Protein AF-A0AAN8TCE4-F1 (afdb_monomer)

Sequence (104 aa):
MNLKNVSIKIESEDQALIMLCSLSEFDDTFVDTFLYGKYNISLDDVSNALKYEELKKIFSNSRTEGKGVVSRGKTQHTNFNIKKRFNVRSKSKARKYNCYECGE

pLDDT: mean 71.5, std 16.47, range [39.03, 93.19]

Nearest PDB structures (foldseek):
  8aow-assembly1_G  TM=4.450E-01  e=8.379E+00  Chikungunya virus strain S27-African prototype
  8iyj-assembly1_J  TM=3.451E-01  e=5.628E+00  Mus musculus
  8iyj-assembly1_N  TM=3.685E-01  e=8.379E+00  Mus musculus

Structure (mmCIF, N/CA/C/O backbone):
data_AF-A0AAN8TCE4-F1
#
_entry.id   AF-A0AAN8TCE4-F1
#
loop_
_atom_site.group_PDB
_atom_site.id
_atom_site.type_symbol
_atom_site.label_atom_id
_atom_site.label_alt_id
_atom_site.label_comp_id
_atom_site.label_asym_id
_atom_site.label_entity_id
_atom_site.label_seq_id
_atom_site.pdbx_PDB_ins_code
_atom_site.Cartn_x
_atom_site.Cartn_y
_atom_site.Cartn_z
_atom_site.occupancy
_atom_site.B_iso_or_equiv
_atom_site.auth_seq_id
_atom_site.auth_comp_id
_atom_site.auth_asym_id
_atom_site.auth_atom_id
_atom_site.pdbx_PDB_model_num
ATOM 1 N N . MET A 1 1 ? -24.948 19.433 17.441 1.00 48.53 1 MET A N 1
ATOM 2 C CA . MET A 1 1 ? -24.639 18.242 18.262 1.00 48.53 1 MET A CA 1
ATOM 3 C C . MET A 1 1 ? -23.136 18.229 18.510 1.00 48.53 1 MET A C 1
ATOM 5 O O . MET A 1 1 ? -22.388 18.263 17.545 1.00 48.53 1 MET A O 1
ATOM 9 N N . ASN A 1 2 ? -22.690 18.293 19.769 1.00 50.78 2 ASN A N 1
ATOM 10 C CA . ASN A 1 2 ? -21.263 18.290 20.114 1.00 50.78 2 ASN A CA 1
ATOM 11 C C . ASN A 1 2 ? -20.758 16.841 20.166 1.00 50.78 2 ASN A C 1
ATOM 13 O O . ASN A 1 2 ? -21.037 16.130 21.124 1.00 50.78 2 ASN A O 1
ATOM 17 N N . LEU A 1 3 ? -20.000 16.419 19.153 1.00 66.50 3 LEU A N 1
ATOM 18 C CA . LEU A 1 3 ? -19.376 15.086 19.069 1.00 66.50 3 LEU A CA 1
ATOM 19 C C . LEU A 1 3 ? -18.080 14.969 19.897 1.00 66.50 3 LEU A C 1
ATOM 21 O O . LEU A 1 3 ? -17.369 13.974 19.814 1.00 66.50 3 LEU A O 1
ATOM 25 N N . LYS A 1 4 ? -17.775 15.985 20.714 1.00 62.81 4 LYS A N 1
ATOM 26 C CA . LYS A 1 4 ? -16.487 16.186 21.398 1.00 62.81 4 LYS A CA 1
ATOM 27 C C . LYS A 1 4 ? -16.080 15.051 22.355 1.00 62.81 4 LYS A C 1
ATOM 29 O O . LYS A 1 4 ? -14.905 14.952 22.681 1.00 62.81 4 LYS A O 1
ATOM 34 N N . ASN A 1 5 ? -17.028 14.206 22.774 1.00 64.62 5 ASN A N 1
ATOM 35 C CA . ASN A 1 5 ? -16.818 13.151 23.771 1.00 64.62 5 ASN A CA 1
ATOM 36 C C . ASN A 1 5 ? -17.184 11.739 23.275 1.00 64.62 5 ASN A C 1
ATOM 38 O O . ASN A 1 5 ? -17.331 10.835 24.095 1.00 64.62 5 ASN A O 1
ATOM 42 N N . VAL A 1 6 ? -17.351 11.519 21.966 1.00 70.25 6 VAL A N 1
ATOM 43 C CA . VAL A 1 6 ? -17.539 10.150 21.465 1.00 70.25 6 VAL A CA 1
ATOM 44 C C . VAL A 1 6 ? -16.159 9.509 21.331 1.00 70.25 6 VAL A C 1
ATOM 46 O O . VAL A 1 6 ? -15.423 9.773 20.385 1.00 70.25 6 VAL A O 1
ATOM 49 N N . SER A 1 7 ? -15.782 8.694 22.313 1.00 67.06 7 SER A N 1
ATOM 50 C CA . SER A 1 7 ? -14.561 7.887 22.295 1.00 67.06 7 SER A CA 1
ATOM 51 C C . SER A 1 7 ? -14.715 6.712 21.324 1.00 67.06 7 SER A C 1
ATOM 53 O O . SER A 1 7 ? -14.913 5.566 21.723 1.00 67.06 7 SER A O 1
ATOM 55 N N . ILE A 1 8 ? -14.644 7.005 20.025 1.00 78.06 8 ILE A N 1
ATOM 56 C CA . ILE A 1 8 ? -14.629 5.987 18.973 1.00 78.06 8 ILE A CA 1
ATOM 57 C C . ILE A 1 8 ? -13.217 5.409 18.905 1.00 78.06 8 ILE A C 1
ATOM 59 O O . ILE A 1 8 ? -12.256 6.119 18.611 1.00 78.06 8 ILE A O 1
ATOM 63 N N . LYS A 1 9 ? -13.086 4.115 19.199 1.00 83.81 9 LYS A N 1
ATOM 64 C CA . LYS A 1 9 ? -11.861 3.367 18.915 1.00 83.81 9 LYS A CA 1
ATOM 65 C C . LYS A 1 9 ? -11.889 3.003 17.436 1.00 83.81 9 LYS A C 1
ATOM 67 O O . LYS A 1 9 ? -12.734 2.216 17.030 1.00 83.81 9 LYS A O 1
ATOM 72 N N . ILE A 1 10 ? -11.006 3.615 16.659 1.00 85.44 10 ILE A N 1
ATOM 73 C CA . ILE A 1 10 ? -10.811 3.296 15.244 1.00 85.44 10 ILE A CA 1
ATOM 74 C C . ILE A 1 10 ? -9.737 2.215 15.176 1.00 85.44 10 ILE A C 1
ATOM 76 O O . ILE A 1 10 ? -8.693 2.359 15.822 1.00 85.44 10 ILE A O 1
ATOM 80 N N . GLU A 1 11 ? -9.990 1.142 14.435 1.00 90.31 11 GLU A N 1
ATOM 81 C CA . GLU A 1 11 ? -9.006 0.081 14.243 1.00 90.31 11 GLU A CA 1
ATOM 82 C C . GLU A 1 11 ? -7.769 0.611 13.504 1.00 90.31 11 GLU A C 1
ATOM 84 O O . GLU A 1 11 ? -7.842 1.583 12.755 1.00 90.31 11 GLU A O 1
ATOM 89 N N . SER A 1 12 ? -6.598 0.015 13.735 1.00 88.75 12 SER A N 1
ATOM 90 C CA . SER A 1 12 ? -5.352 0.474 13.102 1.00 88.75 12 SER A CA 1
ATOM 91 C C . SER A 1 12 ? -5.407 0.416 11.576 1.00 88.75 12 SER A C 1
ATOM 93 O O . SER A 1 12 ? -4.794 1.246 10.909 1.00 88.75 12 SER A O 1
ATOM 95 N N . GLU A 1 13 ? -6.150 -0.549 11.038 1.00 91.00 13 GLU A N 1
ATOM 96 C CA . GLU A 1 13 ? -6.381 -0.691 9.605 1.00 91.00 13 GLU A CA 1
ATOM 97 C C . GLU A 1 13 ? -7.222 0.473 9.061 1.00 91.00 13 GLU A C 1
ATOM 99 O O . GLU A 1 13 ? -6.804 1.176 8.140 1.00 91.00 13 GLU A O 1
ATOM 104 N N . ASP A 1 14 ? -8.351 0.760 9.713 1.00 91.12 14 ASP A N 1
ATOM 105 C CA . ASP A 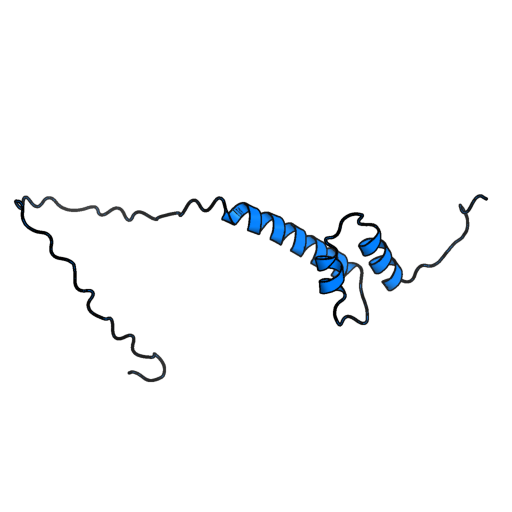1 14 ? -9.221 1.889 9.382 1.00 91.12 14 ASP A CA 1
ATOM 106 C C . ASP A 1 14 ? -8.485 3.229 9.487 1.00 91.12 14 ASP A C 1
ATOM 108 O O . ASP A 1 14 ? -8.681 4.116 8.661 1.00 91.12 14 ASP A O 1
ATOM 112 N N . GLN A 1 15 ? -7.597 3.390 10.473 1.00 91.00 15 GLN A N 1
ATOM 113 C CA . GLN A 1 15 ? -6.753 4.584 10.583 1.00 91.00 15 GLN A CA 1
ATOM 114 C C . GLN A 1 15 ? -5.845 4.749 9.358 1.00 91.00 15 GLN A C 1
ATOM 116 O O . GLN A 1 15 ? -5.674 5.868 8.870 1.00 91.00 15 GLN A O 1
ATOM 121 N N . ALA A 1 16 ? -5.284 3.652 8.842 1.00 91.12 16 ALA A N 1
ATOM 122 C CA . ALA A 1 16 ? -4.445 3.673 7.650 1.00 91.12 16 ALA A CA 1
ATOM 123 C C . ALA A 1 16 ? -5.251 4.011 6.387 1.00 91.12 16 ALA A C 1
ATOM 125 O O . ALA A 1 16 ? -4.797 4.814 5.570 1.00 91.12 16 ALA A O 1
ATOM 126 N N . LEU A 1 17 ? -6.472 3.483 6.266 1.00 89.19 17 LEU A N 1
ATOM 127 C CA . LEU A 1 17 ? -7.393 3.825 5.179 1.00 89.19 17 LEU A CA 1
ATOM 128 C C . LEU A 1 17 ? -7.844 5.287 5.249 1.00 89.19 17 LEU A C 1
ATOM 130 O O . LEU A 1 17 ? -7.810 5.989 4.243 1.00 89.19 17 LEU A O 1
ATOM 134 N N . ILE A 1 18 ? -8.201 5.782 6.437 1.00 89.56 18 ILE A N 1
ATOM 135 C CA . ILE A 1 18 ? -8.565 7.189 6.644 1.00 89.56 18 ILE A CA 1
ATOM 136 C C . ILE A 1 18 ? -7.397 8.094 6.267 1.00 89.56 18 ILE A C 1
ATOM 138 O O . ILE A 1 18 ? -7.618 9.114 5.620 1.00 89.56 18 ILE A O 1
ATOM 142 N N . MET A 1 19 ? -6.165 7.734 6.636 1.00 88.19 19 MET A N 1
ATOM 143 C CA . MET A 1 19 ? -4.978 8.492 6.248 1.00 88.19 19 MET A CA 1
ATOM 144 C C . MET A 1 19 ? -4.836 8.550 4.724 1.00 88.19 19 MET A C 1
ATOM 146 O O . MET A 1 19 ? -4.673 9.642 4.190 1.00 88.19 19 MET A O 1
ATOM 150 N N . LEU A 1 20 ? -4.965 7.414 4.031 1.00 87.31 20 LEU A N 1
ATOM 151 C CA . LEU A 1 20 ? -4.935 7.345 2.566 1.00 87.31 20 LEU A CA 1
ATOM 152 C C . LEU A 1 20 ? -6.018 8.208 1.907 1.00 87.31 20 LEU A C 1
ATOM 154 O O . LEU A 1 20 ? -5.710 8.988 1.014 1.00 87.31 20 LEU A O 1
ATOM 158 N N . CYS A 1 21 ? -7.263 8.117 2.377 1.00 84.88 21 CYS A N 1
ATOM 159 C CA . CYS A 1 21 ? -8.402 8.848 1.815 1.00 84.88 21 CYS A CA 1
ATOM 160 C C . CYS A 1 21 ? -8.404 10.346 2.165 1.00 84.88 21 CYS A C 1
ATOM 162 O O . CYS A 1 21 ? -8.962 11.155 1.430 1.00 84.88 21 CYS A O 1
ATOM 164 N N . SER A 1 22 ? -7.823 10.727 3.307 1.00 85.56 22 SER A N 1
ATOM 165 C CA . SER A 1 22 ? -7.760 12.130 3.759 1.00 85.56 22 SER A CA 1
ATOM 166 C C . SER A 1 22 ? -6.737 12.941 2.988 1.00 85.56 22 SER A C 1
ATOM 168 O O . SER A 1 22 ? -6.752 14.174 3.009 1.00 85.56 22 SER A O 1
ATOM 170 N N . LEU A 1 23 ? -5.820 12.256 2.325 1.00 79.19 23 LEU A N 1
ATOM 171 C CA . LEU A 1 23 ? -4.902 12.909 1.446 1.00 79.19 23 LEU A CA 1
ATOM 172 C C . LEU A 1 23 ? -5.647 13.248 0.139 1.00 79.19 23 LEU A C 1
ATOM 174 O O . LEU A 1 23 ? -5.701 12.461 -0.797 1.00 79.19 23 LEU A O 1
ATOM 178 N N . SER A 1 24 ? -6.255 14.435 0.138 1.00 56.44 24 SER A N 1
ATOM 179 C CA . SER A 1 24 ? -7.226 14.993 -0.821 1.00 56.44 24 SER A CA 1
ATOM 180 C C . SER A 1 24 ? -6.922 14.863 -2.329 1.00 56.44 24 SER A C 1
ATOM 182 O O . SER A 1 24 ? -7.772 15.245 -3.128 1.00 56.44 24 SER A O 1
ATOM 184 N N . GLU A 1 25 ? -5.743 14.395 -2.734 1.00 58.03 25 GLU A N 1
ATOM 185 C CA . GLU A 1 25 ? -5.270 14.365 -4.126 1.00 58.03 25 GLU A CA 1
ATOM 186 C C . GLU A 1 25 ? -4.237 13.249 -4.360 1.00 58.03 25 GLU A C 1
ATOM 188 O O . GLU A 1 25 ? -3.295 13.423 -5.136 1.00 58.03 25 GLU A O 1
ATOM 193 N N . PHE A 1 26 ? -4.327 12.110 -3.666 1.00 59.53 26 PHE A N 1
ATOM 194 C CA . PHE A 1 26 ? -3.522 10.977 -4.125 1.00 59.53 26 PHE A CA 1
ATOM 195 C C . PHE A 1 26 ? -4.044 10.594 -5.491 1.00 59.53 26 PHE A C 1
ATOM 197 O O . PHE A 1 26 ? -5.238 10.353 -5.633 1.00 59.53 26 PHE A O 1
ATOM 204 N N . ASP A 1 27 ? -3.148 10.615 -6.485 1.00 63.47 27 ASP A N 1
ATOM 205 C CA . ASP A 1 27 ? -3.422 10.114 -7.824 1.00 63.47 27 ASP A CA 1
ATOM 206 C C . ASP A 1 27 ? -4.221 8.825 -7.636 1.00 63.47 27 ASP A C 1
ATOM 208 O O . ASP A 1 27 ? -3.702 7.912 -6.994 1.00 63.47 27 ASP A O 1
ATOM 212 N N . ASP A 1 28 ? -5.467 8.753 -8.121 1.00 72.62 28 ASP A N 1
ATOM 213 C CA . ASP A 1 28 ? -6.340 7.579 -7.913 1.00 72.62 28 ASP A CA 1
ATOM 214 C C . ASP A 1 28 ? -5.561 6.276 -8.196 1.00 72.62 28 ASP A C 1
ATOM 216 O O . ASP A 1 28 ? -5.619 5.291 -7.464 1.00 72.62 28 ASP A O 1
ATOM 220 N N . THR A 1 29 ? -4.660 6.359 -9.179 1.00 83.06 29 THR A N 1
ATOM 221 C CA . THR A 1 29 ? -3.662 5.352 -9.546 1.00 83.06 29 THR A CA 1
ATOM 222 C C . THR A 1 29 ? -2.762 4.864 -8.397 1.00 83.06 29 THR A C 1
ATOM 224 O O . THR A 1 29 ? -2.498 3.665 -8.314 1.00 83.06 29 THR A O 1
ATOM 227 N N . PHE A 1 30 ? -2.220 5.741 -7.543 1.00 86.81 30 PHE A N 1
ATOM 228 C CA . PHE A 1 30 ? -1.392 5.346 -6.397 1.00 86.81 30 PHE A CA 1
ATOM 229 C C . PHE A 1 30 ? -2.205 4.543 -5.391 1.00 86.81 30 PHE A C 1
ATOM 231 O O . PHE A 1 30 ? -1.758 3.470 -4.989 1.00 86.81 30 PHE A O 1
ATOM 238 N N . VAL A 1 31 ? -3.387 5.039 -5.016 1.00 86.44 31 VAL A N 1
ATOM 239 C CA . VAL A 1 31 ? -4.271 4.374 -4.050 1.00 86.44 31 VAL A CA 1
ATOM 240 C C . VAL A 1 31 ? -4.668 2.999 -4.574 1.00 86.44 31 VAL A C 1
ATOM 242 O O . VAL A 1 31 ? -4.456 1.998 -3.887 1.00 86.44 31 VAL A O 1
ATOM 245 N N . ASP A 1 32 ? -5.123 2.937 -5.826 1.00 87.19 32 ASP A N 1
ATOM 246 C CA . ASP A 1 32 ? -5.498 1.696 -6.500 1.00 87.19 32 ASP A CA 1
ATOM 247 C C . ASP A 1 32 ? -4.333 0.702 -6.544 1.00 87.19 32 ASP A C 1
ATOM 249 O O . ASP A 1 32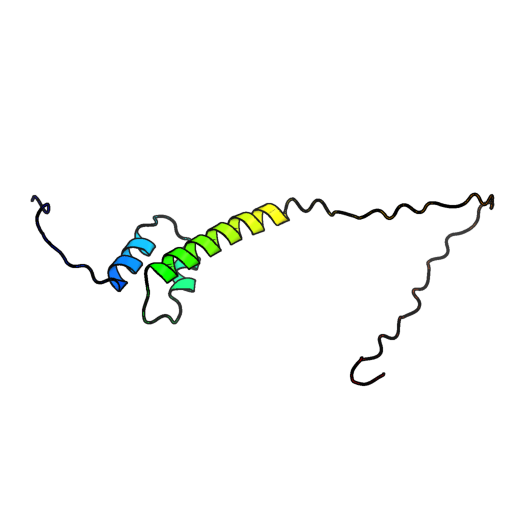 ? -4.486 -0.462 -6.176 1.00 87.19 32 ASP A O 1
ATOM 253 N N . THR A 1 33 ? -3.139 1.154 -6.941 1.00 89.12 33 THR A N 1
ATOM 254 C CA . THR A 1 33 ? -1.950 0.288 -7.024 1.00 89.12 33 THR A CA 1
ATOM 255 C C . THR A 1 33 ? -1.493 -0.176 -5.645 1.00 89.12 33 THR A C 1
ATOM 257 O O . THR A 1 33 ? -1.046 -1.311 -5.487 1.00 89.12 33 THR A O 1
ATOM 260 N N . PHE A 1 34 ? -1.574 0.695 -4.640 1.00 89.56 34 PHE A N 1
ATOM 261 C CA . PHE A 1 34 ? -1.136 0.385 -3.288 1.00 89.56 34 PHE A CA 1
ATOM 262 C C . PHE A 1 34 ? -2.063 -0.622 -2.599 1.00 89.56 34 PHE A C 1
ATOM 264 O O . PHE A 1 34 ? -1.574 -1.495 -1.875 1.00 89.56 34 PHE A O 1
ATOM 271 N N . LEU A 1 35 ? -3.374 -0.517 -2.839 1.00 89.31 35 LEU A N 1
ATOM 272 C CA . LEU A 1 35 ? -4.391 -1.423 -2.304 1.00 89.31 35 LEU A CA 1
ATOM 273 C C . LEU A 1 35 ? -4.539 -2.711 -3.125 1.00 89.31 35 LEU A C 1
ATOM 275 O O . LEU A 1 35 ? -5.061 -3.703 -2.615 1.00 89.31 35 LEU A O 1
ATOM 279 N N . TYR A 1 36 ? -4.061 -2.736 -4.372 1.00 91.56 36 TYR A N 1
ATOM 280 C CA . TYR A 1 36 ? -4.196 -3.894 -5.249 1.00 91.56 36 TYR A CA 1
ATOM 281 C C . TYR A 1 36 ? -3.627 -5.174 -4.618 1.00 91.56 36 TYR A C 1
ATOM 283 O O . TYR A 1 36 ? -2.426 -5.306 -4.373 1.00 91.56 36 TYR A O 1
ATOM 291 N N . GLY A 1 37 ? -4.509 -6.147 -4.369 1.00 89.38 37 GLY A N 1
ATOM 292 C CA . GLY A 1 37 ? -4.150 -7.455 -3.818 1.00 89.38 37 GLY A CA 1
ATOM 293 C C . GLY A 1 37 ? -3.750 -7.455 -2.338 1.00 89.38 37 GLY A C 1
ATOM 294 O O . GLY A 1 37 ? -3.324 -8.500 -1.841 1.00 89.38 37 GLY A O 1
ATOM 295 N N . LYS A 1 38 ? -3.881 -6.329 -1.622 1.00 89.56 38 LYS A N 1
ATOM 296 C CA . LYS A 1 38 ? -3.659 -6.270 -0.173 1.00 89.56 38 LYS A CA 1
ATOM 297 C C . LYS A 1 38 ? -4.956 -6.535 0.585 1.00 89.56 38 LYS A C 1
ATOM 299 O O . LYS A 1 38 ? -5.973 -5.908 0.320 1.00 89.56 38 LYS A O 1
ATOM 304 N N . TYR A 1 39 ? -4.887 -7.451 1.550 1.00 86.31 39 TYR A N 1
ATOM 305 C CA . TYR A 1 39 ? -6.000 -7.771 2.453 1.00 86.31 39 TYR A CA 1
ATOM 306 C C . TYR A 1 39 ? -5.915 -7.061 3.802 1.00 86.31 39 TYR A C 1
ATOM 308 O O . TYR A 1 39 ? -6.925 -6.970 4.475 1.00 86.31 39 TYR A O 1
ATOM 316 N N . ASN A 1 40 ? -4.720 -6.605 4.189 1.00 89.19 40 ASN A N 1
ATOM 317 C CA . ASN A 1 40 ? -4.477 -5.858 5.416 1.00 89.19 40 ASN A CA 1
ATOM 318 C C . ASN A 1 40 ? -3.547 -4.688 5.099 1.00 89.19 40 ASN A C 1
A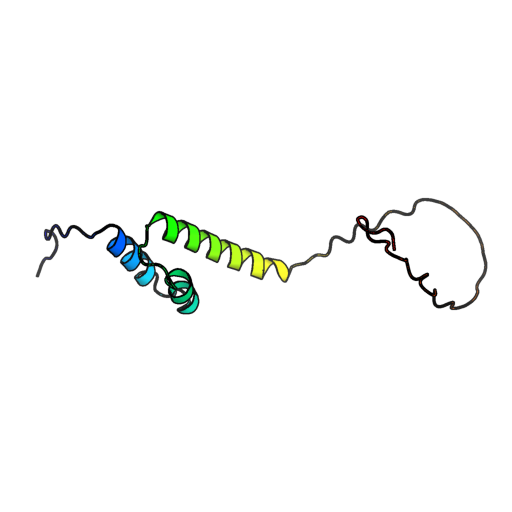TOM 320 O O . ASN A 1 40 ? -2.671 -4.795 4.229 1.00 89.19 40 ASN A O 1
ATOM 324 N N . ILE A 1 41 ? -3.696 -3.604 5.850 1.00 90.81 41 ILE A N 1
ATOM 325 C CA . ILE A 1 41 ? -2.912 -2.385 5.687 1.00 90.81 41 ILE A CA 1
ATOM 326 C C . ILE A 1 41 ? -2.419 -1.878 7.045 1.00 90.81 41 ILE A C 1
ATOM 328 O O . ILE A 1 41 ? -3.145 -1.886 8.037 1.00 90.81 41 ILE A O 1
ATOM 332 N N . SER A 1 42 ? -1.159 -1.446 7.099 1.00 93.19 42 SER A N 1
ATOM 333 C CA . SER A 1 42 ? -0.565 -0.841 8.291 1.00 93.19 42 SER A CA 1
ATOM 334 C C . SER A 1 42 ? -0.174 0.609 8.024 1.00 93.19 42 SER A C 1
ATOM 336 O O . SER A 1 42 ? 0.180 0.975 6.901 1.00 93.19 42 SER A O 1
ATOM 338 N N . LEU A 1 43 ? -0.199 1.444 9.064 1.00 91.62 43 LEU A N 1
ATOM 339 C CA . LEU A 1 43 ? 0.230 2.844 8.964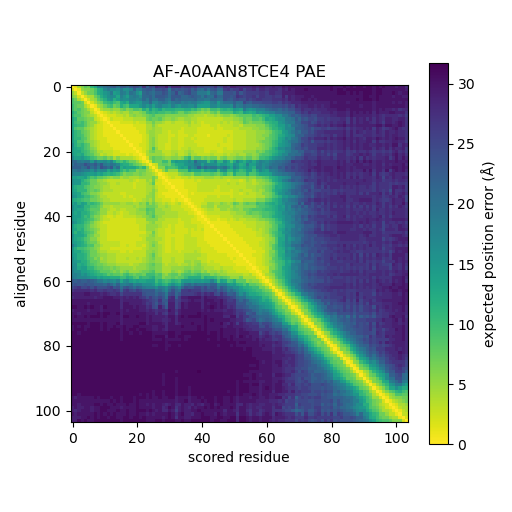 1.00 91.62 43 LEU A CA 1
ATOM 340 C C . LEU A 1 43 ? 1.696 2.979 8.523 1.00 91.62 43 LEU A C 1
ATOM 342 O O . LEU A 1 43 ? 2.031 3.912 7.791 1.00 91.62 43 LEU A O 1
ATOM 346 N N . ASP A 1 44 ? 2.556 2.037 8.916 1.00 92.75 44 ASP A N 1
ATOM 347 C CA . ASP A 1 44 ? 3.959 2.015 8.498 1.00 92.75 44 ASP A CA 1
ATOM 348 C C . ASP A 1 44 ? 4.093 1.756 6.994 1.00 92.75 44 ASP A C 1
ATOM 350 O O . ASP A 1 44 ? 4.865 2.438 6.316 1.00 92.75 44 ASP A O 1
ATOM 354 N N . ASP A 1 45 ? 3.304 0.827 6.445 1.00 91.44 45 ASP A N 1
ATOM 355 C CA . ASP A 1 45 ? 3.291 0.556 5.005 1.00 91.44 45 ASP A CA 1
ATOM 356 C C . ASP A 1 45 ? 2.820 1.773 4.214 1.00 91.44 45 ASP A C 1
ATOM 358 O O . ASP A 1 45 ? 3.418 2.105 3.188 1.00 91.44 45 ASP A O 1
ATOM 362 N N . VAL A 1 46 ? 1.778 2.454 4.703 1.00 90.75 46 VAL A N 1
ATOM 363 C CA . VAL A 1 46 ? 1.289 3.704 4.111 1.00 90.75 46 VAL A CA 1
ATOM 364 C C . VAL A 1 46 ? 2.401 4.747 4.138 1.00 90.75 46 VAL A C 1
ATOM 366 O O . VAL A 1 46 ? 2.781 5.260 3.091 1.00 90.75 46 VAL A O 1
ATOM 369 N N . SER A 1 47 ? 3.006 5.008 5.300 1.00 91.00 47 SER A N 1
ATOM 370 C CA . SER A 1 47 ? 4.082 5.999 5.433 1.00 91.00 47 SER A CA 1
ATOM 371 C C . SER A 1 47 ? 5.266 5.712 4.505 1.00 91.00 47 SER A C 1
ATOM 373 O O . SER A 1 47 ? 5.802 6.624 3.870 1.00 91.00 47 SER A O 1
ATOM 375 N N . ASN A 1 48 ? 5.675 4.448 4.395 1.00 92.50 48 ASN A N 1
ATOM 376 C CA . ASN A 1 48 ? 6.786 4.047 3.538 1.00 92.50 48 ASN A CA 1
ATOM 377 C C . ASN A 1 48 ? 6.449 4.187 2.049 1.00 92.50 48 ASN A C 1
ATOM 379 O O . ASN A 1 48 ? 7.285 4.668 1.281 1.00 92.50 48 ASN A O 1
ATOM 383 N N . ALA A 1 49 ? 5.236 3.813 1.639 1.00 90.12 49 ALA A N 1
ATOM 384 C CA . ALA A 1 49 ? 4.796 3.953 0.255 1.00 90.12 49 ALA A CA 1
ATOM 385 C C . ALA A 1 49 ? 4.677 5.422 -0.163 1.00 90.12 49 ALA A C 1
ATOM 387 O O . ALA A 1 49 ? 5.140 5.781 -1.244 1.00 90.12 49 ALA A O 1
ATOM 388 N N .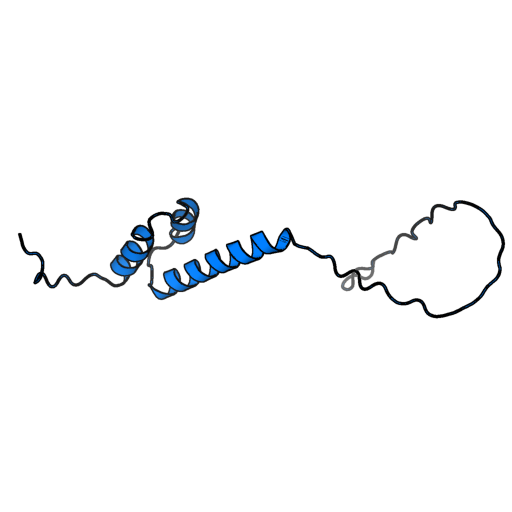 LEU A 1 50 ? 4.159 6.274 0.724 1.00 89.88 50 LEU A N 1
ATOM 389 C CA . LEU A 1 50 ? 4.092 7.721 0.520 1.00 89.88 50 LEU A CA 1
ATOM 390 C C . LEU A 1 50 ? 5.483 8.332 0.313 1.00 89.88 50 LEU A C 1
ATOM 392 O O . LEU A 1 50 ? 5.718 9.040 -0.665 1.00 89.88 50 LEU A O 1
ATOM 396 N N . LYS A 1 51 ? 6.446 7.993 1.182 1.00 89.81 51 LYS A N 1
ATOM 397 C CA . LYS A 1 51 ? 7.842 8.443 1.036 1.00 89.81 51 LYS A CA 1
ATOM 398 C C . LYS A 1 51 ? 8.458 7.963 -0.275 1.00 89.81 51 LYS A C 1
ATOM 400 O O . LYS A 1 51 ? 9.183 8.708 -0.929 1.00 89.81 51 LYS A O 1
ATOM 405 N N . TYR A 1 52 ? 8.194 6.718 -0.667 1.00 89.38 52 TYR A N 1
ATOM 406 C CA . TYR A 1 52 ? 8.684 6.181 -1.933 1.00 89.38 52 TYR A CA 1
ATOM 407 C C . TYR A 1 52 ? 8.106 6.937 -3.136 1.00 89.38 52 TYR A C 1
ATOM 409 O O . TYR A 1 52 ? 8.842 7.254 -4.071 1.00 89.38 52 TYR A O 1
ATOM 417 N N . GLU A 1 53 ? 6.811 7.244 -3.116 1.00 86.62 53 GLU A N 1
ATOM 418 C CA . GLU A 1 53 ? 6.150 7.991 -4.183 1.00 86.62 53 GLU A CA 1
ATOM 419 C C . GLU A 1 53 ? 6.707 9.416 -4.309 1.00 86.62 53 GLU A C 1
ATOM 421 O O . GLU A 1 53 ? 7.018 9.868 -5.413 1.00 86.62 53 GLU A O 1
ATOM 426 N N . GLU A 1 54 ? 6.922 10.097 -3.184 1.00 86.56 54 GLU A N 1
ATOM 427 C CA . GLU A 1 54 ? 7.544 11.422 -3.145 1.00 86.56 54 GLU A CA 1
ATOM 428 C C . GLU A 1 54 ? 8.973 11.389 -3.709 1.00 86.56 54 GLU A C 1
ATOM 430 O O . GLU A 1 54 ? 9.323 12.175 -4.595 1.00 86.56 54 GLU A O 1
ATOM 435 N N . LEU A 1 55 ? 9.788 10.416 -3.286 1.00 89.12 55 LEU A N 1
ATOM 436 C CA . LEU A 1 55 ? 11.127 10.209 -3.840 1.00 89.12 55 LEU A CA 1
ATOM 437 C C . LEU A 1 55 ? 11.071 9.951 -5.346 1.00 89.12 55 LEU A C 1
ATOM 439 O O . LEU A 1 55 ? 11.845 10.537 -6.103 1.00 89.12 55 LEU A O 1
ATOM 443 N N . LYS A 1 56 ? 10.143 9.107 -5.808 1.00 85.88 56 LYS A N 1
ATOM 444 C CA . LYS A 1 56 ? 9.949 8.824 -7.234 1.00 85.88 56 LYS A CA 1
ATOM 445 C C . LYS A 1 56 ? 9.651 10.107 -8.014 1.00 85.88 56 LYS A C 1
ATOM 447 O O . LYS A 1 56 ? 10.270 10.290 -9.061 1.00 85.88 56 LYS A O 1
ATOM 452 N N . LYS A 1 57 ? 8.790 10.995 -7.497 1.00 83.88 57 LYS A N 1
ATOM 453 C CA . LYS A 1 57 ? 8.488 12.312 -8.097 1.00 83.88 57 LYS A CA 1
ATOM 454 C C . LYS A 1 57 ? 9.739 13.203 -8.171 1.00 83.88 57 LYS A C 1
ATOM 456 O O . LYS A 1 57 ? 10.004 13.817 -9.205 1.00 83.88 57 LYS A O 1
ATOM 461 N N . ILE A 1 58 ? 10.572 13.213 -7.128 1.00 84.25 58 ILE A N 1
ATOM 462 C CA . ILE A 1 58 ? 11.850 13.952 -7.116 1.00 84.25 58 ILE A CA 1
ATOM 463 C C . ILE A 1 58 ? 12.827 13.392 -8.166 1.00 84.25 58 ILE A C 1
ATOM 465 O O . ILE A 1 58 ? 13.426 14.148 -8.933 1.00 84.25 58 ILE A O 1
ATOM 469 N N . PHE A 1 59 ? 12.979 12.067 -8.248 1.00 79.12 59 PHE A N 1
ATOM 470 C CA . PHE A 1 59 ? 13.887 11.424 -9.204 1.00 79.12 59 PHE A CA 1
ATOM 471 C C . PHE A 1 59 ? 13.401 11.491 -10.657 1.00 79.12 59 PHE A C 1
ATOM 473 O O . PHE A 1 59 ? 14.224 11.531 -11.572 1.00 79.12 59 PHE A O 1
ATOM 480 N N . SER A 1 60 ? 12.091 11.489 -10.912 1.00 75.25 60 SER A N 1
ATOM 481 C CA . SER A 1 60 ? 11.565 11.699 -12.265 1.00 75.25 60 SER A CA 1
ATOM 482 C C . SER A 1 60 ? 11.831 13.122 -12.747 1.00 75.25 60 SER A C 1
ATOM 484 O O . SER A 1 60 ? 12.238 13.302 -13.894 1.00 75.25 60 SER A O 1
ATOM 486 N N . ASN A 1 61 ? 11.702 14.109 -11.858 1.00 61.41 61 ASN A N 1
ATOM 487 C CA . ASN A 1 61 ? 11.963 15.512 -12.176 1.00 61.41 61 ASN A CA 1
ATOM 488 C C . ASN A 1 61 ? 13.466 15.821 -12.299 1.00 61.41 61 ASN A C 1
ATOM 490 O O . ASN A 1 61 ? 13.844 16.738 -13.019 1.00 61.41 61 ASN A O 1
ATOM 494 N N . SER A 1 62 ? 14.349 15.040 -11.666 1.00 58.06 62 SER A N 1
ATOM 495 C CA . SER A 1 62 ? 15.803 15.213 -11.812 1.00 58.06 62 SER A CA 1
ATOM 496 C C . SER A 1 62 ? 16.390 14.566 -13.075 1.00 58.06 62 SER A C 1
ATOM 498 O O . SER A 1 62 ? 17.462 14.968 -13.528 1.00 58.06 62 SER A O 1
ATOM 500 N N . ARG A 1 63 ? 15.698 13.608 -13.716 1.00 53.06 63 ARG A N 1
ATOM 501 C CA . ARG A 1 63 ? 16.156 13.005 -14.990 1.00 53.06 63 ARG A CA 1
ATOM 502 C C . ARG A 1 63 ? 16.113 13.970 -16.175 1.00 53.06 63 ARG A C 1
ATOM 504 O O . ARG A 1 63 ? 16.853 13.758 -17.135 1.00 53.06 63 ARG A O 1
ATOM 511 N N . THR A 1 64 ? 15.308 15.031 -16.120 1.00 53.47 64 THR A N 1
ATOM 512 C CA . THR A 1 64 ? 15.337 16.094 -17.139 1.00 53.47 64 THR A CA 1
ATOM 513 C C . THR A 1 64 ? 16.552 17.013 -16.993 1.00 53.47 64 THR A C 1
ATOM 515 O O . THR A 1 64 ? 16.920 17.689 -17.948 1.00 53.47 64 THR A O 1
ATOM 518 N N . GLU A 1 65 ? 17.246 16.974 -15.850 1.00 53.78 65 GLU A N 1
ATOM 519 C CA . GLU A 1 65 ? 18.506 17.683 -15.599 1.00 53.78 65 GLU A CA 1
ATOM 520 C C . GLU A 1 65 ? 19.723 16.750 -15.692 1.00 53.78 65 GLU A C 1
ATOM 522 O O . GLU A 1 65 ? 20.701 16.874 -14.953 1.00 53.78 65 GLU A O 1
ATOM 527 N N . GLY A 1 66 ? 19.691 15.798 -16.627 1.00 56.06 66 GLY A N 1
ATOM 528 C CA . GLY A 1 66 ? 20.846 14.980 -16.981 1.00 56.06 66 GLY A CA 1
ATOM 529 C C . GLY A 1 66 ? 21.978 15.820 -17.581 1.00 56.06 66 GLY A C 1
ATOM 530 O O . GLY A 1 66 ? 22.224 15.770 -18.785 1.00 56.06 66 GLY A O 1
ATOM 531 N N . LYS A 1 67 ? 22.723 16.565 -16.754 1.00 55.19 67 LYS A N 1
ATOM 532 C CA . LYS A 1 67 ? 24.081 17.001 -17.093 1.00 55.19 67 LYS A CA 1
ATOM 533 C C . LYS A 1 67 ? 24.930 15.742 -17.181 1.00 55.19 67 LYS A C 1
ATOM 535 O O . LYS A 1 67 ? 25.492 15.283 -16.191 1.00 55.19 67 LYS A O 1
ATOM 540 N N . GLY A 1 68 ? 24.979 15.159 -18.378 1.00 56.53 68 GLY A N 1
ATO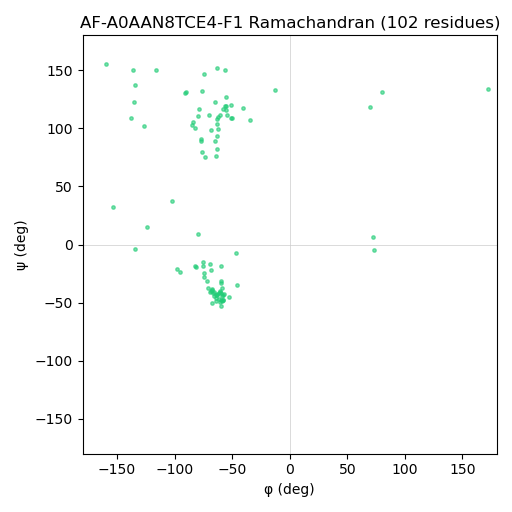M 541 C CA . GLY A 1 68 ? 25.872 14.060 -18.700 1.00 56.53 68 GLY A CA 1
ATOM 542 C C . GLY A 1 68 ? 27.287 14.443 -18.291 1.00 56.53 68 GLY A C 1
ATOM 543 O O . GLY A 1 68 ? 27.907 15.314 -18.902 1.00 56.53 68 GLY A O 1
ATOM 544 N N . VAL A 1 69 ? 27.795 13.813 -17.235 1.00 60.72 69 VAL A N 1
ATOM 545 C CA . VAL A 1 69 ? 29.188 13.960 -16.831 1.00 60.72 69 VAL A CA 1
ATOM 546 C C . VAL A 1 69 ? 29.999 13.129 -17.815 1.00 60.72 69 VAL A C 1
ATOM 548 O O . VAL A 1 69 ? 30.360 11.984 -17.560 1.00 60.72 69 VAL A O 1
ATOM 551 N N . VAL A 1 70 ? 30.235 13.688 -19.001 1.00 55.62 70 VAL A N 1
ATOM 552 C CA . VAL A 1 70 ? 31.249 13.160 -19.905 1.00 55.62 70 VAL A CA 1
ATOM 553 C C . VAL A 1 70 ? 32.572 13.448 -19.214 1.00 55.62 70 VAL A C 1
ATOM 555 O O . VAL A 1 70 ? 33.082 14.568 -19.261 1.00 55.62 70 VAL A O 1
ATOM 558 N N . SER A 1 71 ? 33.121 12.446 -18.532 1.00 57.25 71 SER A N 1
ATOM 559 C CA . SER A 1 71 ? 34.511 12.434 -18.100 1.00 57.25 71 SER A CA 1
ATOM 560 C C . SER A 1 71 ? 35.379 12.458 -19.358 1.00 57.25 71 SER A C 1
ATOM 562 O O . SER A 1 71 ? 35.816 11.440 -19.887 1.00 57.25 71 SER A O 1
ATOM 564 N N . ARG A 1 72 ? 35.578 13.666 -19.896 1.00 51.78 72 ARG A N 1
ATOM 565 C CA . ARG A 1 72 ? 36.489 13.941 -21.000 1.00 51.78 72 ARG A CA 1
ATOM 566 C C . ARG A 1 72 ? 37.888 13.610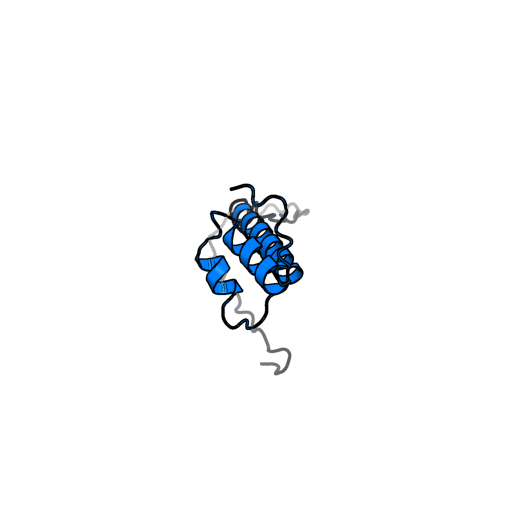 -20.497 1.00 51.78 72 ARG A C 1
ATOM 568 O O . ARG A 1 72 ? 38.535 14.434 -19.855 1.00 51.78 72 ARG A O 1
ATOM 575 N N . GLY A 1 73 ? 38.326 12.379 -20.749 1.00 51.19 73 GLY A N 1
ATOM 576 C CA . GLY A 1 73 ? 39.690 11.948 -20.491 1.00 51.19 73 GLY A CA 1
ATOM 577 C C . GLY A 1 73 ? 40.655 12.945 -21.126 1.00 51.19 73 GLY A C 1
ATOM 578 O O . GLY A 1 73 ? 40.606 13.194 -22.331 1.00 51.19 73 GLY A O 1
ATOM 579 N N . LYS A 1 74 ? 41.502 13.563 -20.301 1.00 52.34 74 LYS A N 1
ATOM 580 C CA . LYS A 1 74 ? 42.643 14.354 -20.762 1.00 52.34 74 LYS A CA 1
ATOM 581 C C . LYS A 1 74 ? 43.590 13.411 -21.505 1.00 52.34 74 LYS A C 1
ATOM 583 O O . LYS A 1 74 ? 44.336 12.678 -20.865 1.00 52.34 74 LYS A O 1
ATOM 588 N N . THR A 1 75 ? 43.613 13.448 -22.833 1.00 53.62 75 THR A N 1
ATOM 589 C CA . THR A 1 75 ? 44.764 12.933 -23.584 1.00 53.62 75 THR A CA 1
ATOM 590 C C . THR A 1 75 ? 45.875 13.971 -23.495 1.00 53.62 75 THR A C 1
ATOM 592 O O . THR A 1 75 ? 45.920 14.924 -24.273 1.00 53.62 75 THR A O 1
ATOM 595 N N . GLN A 1 76 ? 46.725 13.827 -22.480 1.00 50.88 76 GLN A N 1
ATOM 596 C CA . GLN A 1 76 ? 48.067 14.395 -22.513 1.00 50.88 76 GLN A CA 1
ATOM 597 C C . GLN A 1 76 ? 48.927 13.538 -23.454 1.00 50.88 76 GLN A C 1
ATOM 599 O O . GLN A 1 76 ? 48.748 12.322 -23.480 1.00 50.88 76 GLN A O 1
ATOM 604 N N . HIS A 1 77 ? 49.874 14.190 -24.142 1.00 45.22 77 HIS A N 1
ATOM 605 C CA . HIS A 1 77 ? 50.906 13.629 -25.036 1.00 45.22 77 HIS A CA 1
ATOM 606 C C . HIS A 1 77 ? 50.405 13.276 -26.454 1.00 45.22 77 HIS A C 1
ATOM 608 O O . HIS A 1 77 ? 49.368 12.649 -26.606 1.00 45.22 77 HIS A O 1
ATOM 614 N N . THR A 1 78 ? 51.043 13.649 -27.568 1.00 39.12 78 THR A N 1
ATOM 615 C CA . THR A 1 78 ? 52.363 14.233 -27.871 1.00 39.12 78 THR A CA 1
ATOM 616 C C . THR A 1 78 ? 52.301 14.890 -29.262 1.00 39.12 78 THR A C 1
ATOM 618 O O . THR A 1 78 ? 51.495 14.510 -30.109 1.00 39.12 78 THR A O 1
ATOM 621 N N . ASN A 1 79 ? 53.167 15.877 -29.509 1.00 48.03 79 ASN A N 1
ATOM 622 C CA . ASN A 1 79 ? 53.371 16.505 -30.817 1.00 48.03 79 ASN A CA 1
ATOM 623 C C . ASN A 1 79 ? 53.712 15.473 -31.903 1.00 48.03 79 ASN A C 1
ATOM 625 O O . ASN A 1 79 ? 54.783 14.876 -31.845 1.00 48.03 79 ASN A O 1
ATOM 629 N N . PHE A 1 80 ? 52.884 15.362 -32.945 1.00 39.03 80 PHE A N 1
ATOM 630 C CA . PHE A 1 80 ? 53.301 14.801 -34.231 1.00 39.03 80 PHE A CA 1
ATOM 631 C C . PHE A 1 80 ? 52.726 15.628 -35.386 1.00 39.03 80 PHE A C 1
ATOM 633 O O . PHE A 1 80 ? 51.531 15.616 -35.673 1.00 39.03 80 PHE A O 1
ATOM 640 N N . ASN A 1 81 ? 53.620 16.357 -36.054 1.00 49.88 81 ASN A N 1
ATOM 641 C CA . ASN A 1 81 ? 53.391 16.995 -37.345 1.00 49.88 81 ASN A CA 1
ATOM 642 C C . ASN A 1 81 ? 53.099 15.927 -38.407 1.00 49.88 81 ASN A C 1
ATOM 644 O O . ASN A 1 81 ? 54.044 15.364 -38.955 1.00 49.88 81 ASN A O 1
ATOM 648 N N . ILE A 1 82 ? 51.834 15.671 -38.757 1.00 47.88 82 ILE A N 1
ATOM 649 C CA . ILE A 1 82 ? 51.508 14.935 -39.987 1.00 47.88 82 ILE A CA 1
ATOM 650 C C . ILE A 1 82 ? 50.361 15.622 -40.731 1.00 47.88 82 ILE A C 1
ATOM 652 O O . ILE A 1 82 ? 49.274 15.876 -40.220 1.00 47.88 82 ILE A O 1
ATOM 656 N N . LYS A 1 83 ? 50.688 15.952 -41.978 1.00 46.09 83 LYS A N 1
ATOM 657 C CA . LYS A 1 83 ? 49.880 16.608 -43.000 1.00 46.09 83 LYS A CA 1
ATOM 658 C C . LYS A 1 83 ? 48.576 15.844 -43.267 1.00 46.09 83 LYS A C 1
ATOM 660 O O . LYS A 1 83 ? 48.541 14.622 -43.190 1.00 46.09 83 LYS A O 1
ATOM 665 N N . LYS A 1 84 ? 47.550 16.609 -43.662 1.00 49.97 84 LYS A N 1
ATOM 666 C CA . LYS A 1 84 ? 46.300 16.214 -44.344 1.00 49.97 84 LYS A CA 1
ATOM 667 C C . LYS A 1 84 ? 46.317 14.783 -44.905 1.00 49.97 84 LYS A C 1
ATOM 669 O O . LYS A 1 84 ? 47.197 14.511 -45.721 1.00 49.97 84 LYS A O 1
ATOM 674 N N . ARG A 1 85 ? 45.255 13.995 -44.651 1.00 47.16 85 ARG A N 1
ATOM 675 C CA . ARG A 1 85 ? 44.423 13.351 -45.697 1.00 4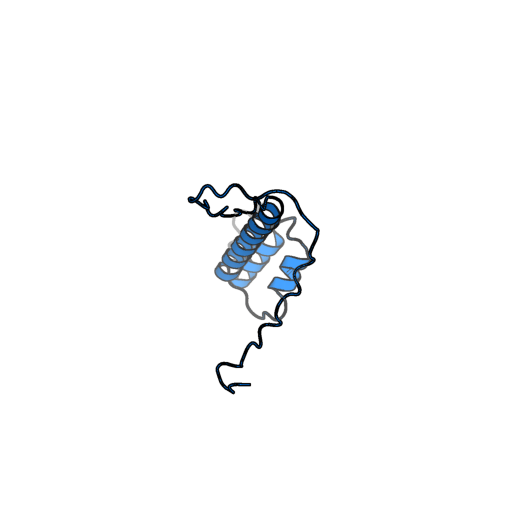7.16 85 ARG A CA 1
ATOM 676 C C . ARG A 1 85 ? 43.375 12.351 -45.161 1.00 47.16 85 ARG A C 1
ATOM 678 O O . ARG A 1 85 ? 43.690 11.447 -44.406 1.00 47.16 85 ARG A O 1
ATOM 685 N N . PHE A 1 86 ? 42.170 12.523 -45.704 1.00 47.62 86 PHE A N 1
ATOM 686 C CA . PHE A 1 86 ? 41.102 11.555 -45.980 1.00 47.62 86 PHE A CA 1
ATOM 687 C C . PHE A 1 86 ? 40.301 10.894 -44.844 1.00 47.62 86 PHE A C 1
ATOM 689 O O . PHE A 1 86 ? 40.775 10.097 -44.046 1.00 47.62 86 PHE A O 1
ATOM 696 N N . ASN A 1 87 ? 39.001 11.193 -44.921 1.00 54.91 87 ASN A N 1
ATOM 697 C CA . ASN A 1 87 ? 37.854 10.415 -44.475 1.00 54.91 87 ASN A CA 1
ATOM 698 C C . ASN A 1 87 ? 38.095 8.901 -44.646 1.00 54.91 87 ASN A C 1
ATOM 700 O O . ASN A 1 87 ? 38.044 8.384 -45.761 1.00 54.91 87 ASN A O 1
ATOM 704 N N . VAL A 1 88 ? 38.304 8.181 -43.545 1.00 56.19 88 VAL A N 1
ATOM 705 C CA . VAL A 1 88 ? 38.161 6.723 -43.519 1.00 56.19 88 VAL A CA 1
ATOM 706 C C . VAL A 1 88 ? 37.210 6.393 -42.384 1.00 56.19 88 VAL A C 1
ATOM 708 O O . VAL A 1 88 ? 37.562 6.433 -41.208 1.00 56.19 88 VAL A O 1
ATOM 711 N N . ARG A 1 89 ? 35.965 6.104 -42.767 1.00 55.78 89 ARG A N 1
ATOM 712 C CA . ARG A 1 89 ? 34.929 5.511 -41.922 1.00 55.78 89 ARG A CA 1
ATOM 713 C C . ARG A 1 89 ? 35.541 4.278 -41.255 1.00 55.78 89 ARG A C 1
ATOM 715 O O . ARG A 1 89 ? 35.835 3.292 -41.930 1.00 55.78 89 ARG A O 1
ATOM 722 N N . SER A 1 90 ? 35.800 4.353 -39.955 1.00 59.03 90 SER A N 1
ATOM 723 C CA . SER A 1 90 ? 36.361 3.247 -39.191 1.00 59.03 90 SER A CA 1
ATOM 724 C C . SER A 1 90 ? 35.359 2.094 -39.209 1.00 59.03 90 SER A C 1
ATOM 726 O O . SER A 1 90 ? 34.296 2.163 -38.598 1.00 59.03 90 SER A O 1
ATOM 728 N N . LYS A 1 91 ? 35.674 1.022 -39.947 1.00 59.81 91 LYS A N 1
ATOM 729 C CA . LYS A 1 91 ? 34.989 -0.258 -39.762 1.00 59.81 91 LYS A CA 1
ATOM 730 C C . LYS A 1 91 ? 35.264 -0.682 -38.323 1.00 59.81 91 LYS A C 1
ATOM 732 O O . LYS A 1 91 ? 36.411 -0.960 -37.971 1.00 59.81 91 LYS A O 1
ATOM 737 N N . SER A 1 92 ? 34.236 -0.685 -37.484 1.00 62.41 92 SER A N 1
ATOM 738 C CA . SER A 1 92 ? 34.306 -1.335 -36.184 1.00 62.41 92 SER A CA 1
ATOM 739 C C . SER A 1 92 ? 34.693 -2.791 -36.433 1.00 62.41 92 SER A C 1
ATOM 741 O O . SER A 1 92 ? 34.007 -3.519 -37.149 1.00 62.41 92 SER A O 1
ATOM 743 N N . LYS A 1 93 ? 35.832 -3.227 -35.883 1.00 63.09 93 LYS A N 1
ATOM 744 C CA . LYS A 1 93 ? 36.065 -4.662 -35.719 1.00 63.09 93 LYS A CA 1
ATOM 745 C C . LYS A 1 93 ? 34.910 -5.160 -34.856 1.00 63.09 93 LYS A C 1
ATOM 747 O O . LYS A 1 93 ? 34.760 -4.682 -33.731 1.00 63.09 93 LYS A O 1
ATOM 752 N N . ALA A 1 94 ? 34.077 -6.048 -35.394 1.00 63.12 94 ALA A N 1
ATOM 753 C CA . ALA A 1 94 ? 33.084 -6.750 -34.599 1.00 63.12 94 ALA A CA 1
ATOM 754 C C . ALA A 1 94 ? 33.837 -7.430 -33.450 1.00 63.12 94 ALA A C 1
ATOM 756 O O . ALA A 1 94 ? 34.682 -8.296 -33.682 1.00 63.12 94 ALA A O 1
ATOM 757 N N . ARG A 1 95 ? 33.617 -6.964 -32.219 1.00 62.88 95 ARG A N 1
ATOM 758 C CA . ARG A 1 95 ? 34.118 -7.664 -31.040 1.00 62.88 95 ARG A CA 1
ATOM 759 C C . ARG A 1 95 ? 33.282 -8.931 -30.940 1.00 62.88 95 ARG A C 1
ATOM 761 O O . ARG A 1 95 ? 32.082 -8.833 -30.703 1.00 62.88 95 ARG A O 1
ATOM 768 N N . LYS A 1 96 ? 33.897 -10.093 -31.165 1.00 66.50 96 LYS A N 1
ATOM 769 C CA . LYS A 1 96 ? 33.327 -11.343 -30.666 1.00 66.50 96 LYS A CA 1
ATOM 770 C C . LYS A 1 96 ? 33.314 -11.219 -29.147 1.00 66.50 96 LYS A C 1
ATOM 772 O O . LYS A 1 96 ? 34.371 -11.100 -28.529 1.00 66.50 96 LYS A O 1
ATOM 777 N N . TYR A 1 97 ? 32.123 -11.084 -28.586 1.00 67.81 97 TYR A N 1
ATOM 778 C CA . TYR A 1 97 ? 31.921 -11.248 -27.160 1.00 67.81 97 TYR A CA 1
ATOM 779 C C . TYR A 1 97 ? 31.743 -12.737 -26.949 1.00 67.81 97 TYR A C 1
ATOM 781 O O . TYR A 1 97 ? 30.685 -13.261 -27.276 1.00 67.81 97 TYR A O 1
ATOM 789 N N . ASN A 1 98 ? 32.788 -13.394 -26.459 1.00 71.56 98 ASN A N 1
ATOM 790 C CA . ASN A 1 98 ? 32.673 -14.788 -26.078 1.00 71.56 98 ASN A CA 1
ATOM 791 C C . ASN A 1 98 ? 31.939 -14.852 -24.736 1.00 71.56 98 ASN A C 1
ATOM 793 O O . ASN A 1 98 ? 32.257 -14.111 -23.800 1.00 71.56 98 ASN A O 1
ATOM 797 N N . CYS A 1 99 ? 30.944 -15.725 -24.661 1.00 69.12 99 CYS A N 1
ATOM 798 C CA . CYS A 1 99 ? 30.216 -16.052 -23.4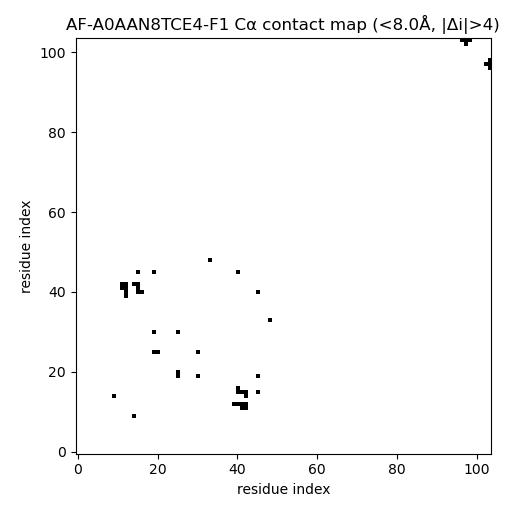40 1.00 69.12 99 CYS A CA 1
ATOM 799 C C . CYS A 1 99 ? 31.183 -16.502 -22.328 1.00 69.12 99 CYS A C 1
ATOM 801 O O . CYS A 1 99 ? 31.965 -17.425 -22.535 1.00 69.12 99 CYS A O 1
ATOM 803 N N . TYR A 1 100 ? 31.136 -15.902 -21.134 1.00 68.94 100 TYR A N 1
ATOM 804 C CA . TYR A 1 100 ? 32.042 -16.294 -20.036 1.00 68.94 100 TYR A CA 1
ATOM 805 C C . TYR A 1 100 ? 31.750 -17.685 -19.455 1.00 68.94 100 TYR A C 1
ATOM 807 O O . TYR A 1 100 ? 32.612 -18.255 -18.793 1.00 68.94 100 TYR A O 1
ATOM 815 N N . GLU A 1 101 ? 30.571 -18.242 -19.726 1.00 58.44 101 GLU A N 1
ATOM 816 C CA . GLU A 1 101 ? 30.215 -19.606 -19.322 1.00 58.44 101 GLU A CA 1
ATOM 817 C C . GLU A 1 101 ? 30.464 -20.643 -20.427 1.00 58.44 101 GLU A C 1
ATOM 819 O O . GLU A 1 101 ? 30.644 -21.820 -20.132 1.00 58.44 101 GLU A O 1
ATOM 824 N N . CYS A 1 102 ? 30.490 -20.224 -21.695 1.00 75.88 102 CYS A N 1
ATOM 825 C CA . CYS A 1 102 ? 30.405 -21.133 -22.839 1.00 75.88 102 CYS A CA 1
ATOM 826 C C . CYS A 1 102 ? 31.407 -20.868 -23.978 1.00 75.88 102 CYS A C 1
ATOM 828 O O . CYS A 1 102 ? 31.515 -21.670 -24.896 1.00 75.88 102 CYS A O 1
ATOM 830 N N . GLY A 1 103 ? 32.214 -19.810 -23.886 1.00 64.94 103 GLY A N 1
ATOM 831 C CA . GLY A 1 103 ? 33.451 -19.630 -24.650 1.00 64.94 103 GLY A CA 1
ATOM 832 C C . GLY A 1 103 ? 33.336 -19.301 -26.142 1.00 64.94 103 GLY A C 1
ATOM 833 O O . GLY A 1 103 ? 34.375 -19.009 -26.739 1.00 64.94 103 GLY A O 1
ATOM 834 N N . GLU A 1 104 ? 32.140 -19.281 -26.733 1.00 58.16 104 GLU A N 1
ATOM 835 C CA . GLU A 1 104 ? 31.902 -18.924 -28.148 1.00 58.16 104 GLU A CA 1
ATOM 836 C C . GLU A 1 104 ? 31.365 -17.504 -28.349 1.00 58.16 104 GLU A C 1
ATOM 838 O O . GLU A 1 104 ? 30.593 -17.026 -27.480 1.00 58.16 104 GLU A O 1
#

Radius of gyration: 29.85 Å; Cα contacts (8 Å, |Δi|>4): 24; chains: 1; bounding box: 78×39×70 Å

Mean predicted aligned error: 18.83 Å

Foldseek 3Di:
DDPPPPPDDDDQQNVLVCVVVVPPDDPVVLVCVLCVPDPGDGNVSSVVSVVVVVVVVVVVVCVVVPPPPPPPDDPDDDDDDDDDDDDDDDDPPPPPPADPVHGD

Organism: Solanum bulbocastanum (NCBI:txid147425)

Secondary structure (DSSP, 8-state):
---TT------HHHHHHHHHHHSTT--HHHHHHHHTT-S---HHHHHHHHHHHHHHHHHHHHGGG----------------------------------TTT--

Solvent-accessible surface area (backbone atoms only — not comparable to full-atom values): 7080 Å² total; per-residue (Å²): 134,86,69,88,78,70,85,74,85,72,53,66,45,57,51,31,50,50,54,60,65,66,44,87,74,62,54,66,67,56,57,53,59,68,50,59,92,54,91,76,59,48,52,66,57,51,54,51,50,52,52,49,51,53,50,48,56,54,56,59,64,48,61,80,64,67,76,75,81,72,79,75,74,81,80,76,85,77,96,73,96,73,80,90,84,79,93,70,85,76,76,76,76,80,74,82,72,52,40,94,91,73,71,89